Protein AF-A0A096FND3-F1 (afdb_monomer_lite)

pLDDT: mean 73.96, std 12.28, range [39.16, 90.12]

Organism: Comamonas testosteroni (NCBI:txid285)

InterPro domains:
  IPR046554 Domain of unknown function DUF6708 [PF20455] (70-130)

Foldseek 3Di:
DDDCPPFDFPDDDPFKTWTFPDPVPDACPLVVVLVVVLVVLVCVCVVCVVVVVPDDPVCVVVSVVVNVVSVQVSLLSVLCRVCPPHRGIWMQGPVQQKIWGWDWDDDSNDSPDPTDTDIDIDHNVPDDDDDDPPCPPDPPPDD

Secondary structure (DSSP, 8-state):
----GGG--SEE-SSEEEE-------TTHHHHHHHHHHHHHHHHHHHTHHHHTT--HHHHHHHHHHHHHHHHHHHHHHHHHHS----PPEEEETTTTEEEEEEEE--TT-TTS--EEEEEEEEGGG-----------------

Sequence (143 aa):
MLDLGFDAPNHRDNVYLEISRNALAKRGLLMLICVPAFFWLLFVPSLLRDTWKYGEALMFFIGPLCIGAVTWCVASGVRLDVSPPRDEPLRFNRARQRIYAYNFRYRWWNPFERWQVVPVAYDWSQVRAEKYPLMCCAASGGR

Structure (mmCIF, N/CA/C/O backbone):
data_AF-A0A096FND3-F1
#
_entry.id   AF-A0A096FND3-F1
#
loop_
_atom_site.group_PDB
_atom_site.id
_atom_site.type_symbol
_atom_site.label_atom_id
_atom_site.label_alt_id
_atom_site.label_comp_id
_atom_site.label_asym_id
_atom_site.label_entity_id
_atom_site.label_seq_id
_atom_site.pdbx_PDB_ins_code
_atom_site.Cartn_x
_atom_site.Cartn_y
_atom_site.Cartn_z
_atom_site.occupancy
_atom_site.B_iso_or_equiv
_atom_site.auth_seq_id
_atom_site.auth_comp_id
_atom_site.auth_asym_id
_atom_site.auth_atom_id
_atom_site.pdbx_PDB_model_num
ATOM 1 N N . MET A 1 1 ? -37.642 1.071 14.857 1.00 40.16 1 MET A N 1
ATOM 2 C CA . MET A 1 1 ? -36.490 0.254 14.425 1.00 40.16 1 MET A CA 1
ATOM 3 C C . MET A 1 1 ? -35.686 1.152 13.498 1.00 40.16 1 MET A C 1
ATOM 5 O O . MET A 1 1 ? -36.204 1.503 12.453 1.00 40.16 1 MET A O 1
ATOM 9 N N . LEU A 1 2 ? -34.567 1.714 13.965 1.00 46.75 2 LEU A N 1
ATOM 10 C CA . LEU A 1 2 ? -33.793 2.698 13.194 1.00 46.75 2 LEU A CA 1
ATOM 11 C C . LEU A 1 2 ? -32.928 1.949 12.175 1.00 46.75 2 LEU A C 1
ATOM 13 O O . LEU A 1 2 ? -32.114 1.120 12.577 1.00 46.75 2 LEU A O 1
ATOM 17 N N . ASP A 1 3 ? -33.135 2.227 10.889 1.00 46.41 3 ASP A N 1
ATOM 18 C CA . ASP A 1 3 ? -32.331 1.693 9.788 1.00 46.41 3 ASP A CA 1
ATOM 19 C C . ASP A 1 3 ? -30.918 2.292 9.867 1.00 46.41 3 ASP A C 1
ATOM 21 O O . ASP A 1 3 ? -30.705 3.466 9.568 1.00 46.41 3 ASP A O 1
ATOM 25 N N . LEU A 1 4 ? -29.949 1.507 10.348 1.00 57.12 4 LEU A N 1
ATOM 26 C CA . LEU A 1 4 ? -28.565 1.946 10.587 1.00 57.12 4 LEU A CA 1
ATOM 27 C C . LEU A 1 4 ? -27.658 1.865 9.344 1.00 57.12 4 LEU A C 1
ATOM 29 O O . LEU A 1 4 ? -26.452 2.048 9.477 1.00 57.12 4 LEU A O 1
ATOM 33 N N . GLY A 1 5 ? -28.216 1.634 8.148 1.00 64.19 5 GLY A N 1
ATOM 34 C CA . GLY A 1 5 ? -27.527 1.759 6.854 1.00 64.19 5 GLY A CA 1
ATOM 35 C C . GLY A 1 5 ? -26.064 1.277 6.841 1.00 64.19 5 GLY A C 1
ATOM 36 O O . GLY A 1 5 ? -25.765 0.151 7.227 1.00 64.19 5 GLY A O 1
ATOM 37 N N . PHE A 1 6 ? -25.148 2.150 6.404 1.00 53.91 6 PHE A N 1
ATOM 38 C CA . PHE A 1 6 ? -23.700 1.896 6.296 1.00 53.91 6 PHE A CA 1
ATOM 39 C C . PHE A 1 6 ? -22.927 1.903 7.633 1.00 53.91 6 PHE A C 1
ATOM 41 O O . PHE A 1 6 ? -21.761 1.509 7.648 1.00 53.91 6 PHE A O 1
ATOM 48 N N . ASP A 1 7 ? -23.561 2.314 8.735 1.00 60.69 7 ASP A N 1
ATOM 49 C CA . ASP A 1 7 ? -22.961 2.420 10.076 1.00 60.69 7 ASP A CA 1
ATOM 50 C C . ASP A 1 7 ? -23.370 1.254 10.997 1.00 60.69 7 ASP A C 1
ATOM 52 O O . ASP A 1 7 ? -23.137 1.277 12.212 1.00 60.69 7 ASP A O 1
ATOM 56 N N . ALA A 1 8 ? -24.011 0.222 10.441 1.00 67.62 8 ALA A N 1
ATOM 57 C CA . ALA A 1 8 ? -24.399 -0.953 11.199 1.00 67.62 8 ALA A CA 1
ATOM 58 C C . ALA A 1 8 ? -23.148 -1.690 11.732 1.00 67.62 8 ALA A C 1
ATOM 60 O O . ALA A 1 8 ? -22.199 -1.931 10.980 1.00 67.62 8 ALA A O 1
ATOM 61 N N . PRO A 1 9 ? -23.117 -2.065 13.026 1.00 71.94 9 PRO A N 1
ATOM 62 C CA . PRO A 1 9 ? -22.010 -2.832 13.580 1.00 71.94 9 PRO A CA 1
ATOM 63 C C . PRO A 1 9 ? -21.921 -4.191 12.886 1.00 71.94 9 PRO A C 1
ATOM 65 O O . PRO A 1 9 ? -22.933 -4.864 12.696 1.00 71.94 9 PRO A O 1
ATOM 68 N N . ASN A 1 10 ? -20.703 -4.603 12.545 1.00 82.00 10 ASN A N 1
ATOM 69 C CA . ASN A 1 10 ? -20.461 -5.823 11.777 1.00 82.00 10 ASN A CA 1
ATOM 70 C C . ASN A 1 10 ? -20.834 -7.084 12.579 1.00 82.00 10 ASN A C 1
ATOM 72 O O . ASN A 1 10 ? -21.291 -8.080 12.027 1.00 82.00 10 ASN A O 1
ATOM 76 N N . HIS A 1 11 ? -20.665 -7.027 13.903 1.00 83.25 11 HIS A N 1
ATOM 77 C CA . HIS A 1 11 ? -21.061 -8.085 14.824 1.00 83.25 11 HIS A CA 1
ATOM 78 C C . HIS A 1 11 ? -21.483 -7.485 16.172 1.00 83.25 11 HIS A C 1
ATOM 80 O O . HIS A 1 11 ? -20.835 -6.568 16.688 1.00 83.25 11 HIS A O 1
ATOM 86 N N . ARG A 1 12 ? -22.584 -7.977 16.749 1.00 86.31 12 ARG A N 1
ATOM 87 C CA . ARG A 1 12 ? -23.152 -7.466 18.002 1.00 86.31 12 ARG A CA 1
ATOM 88 C C . ARG A 1 12 ? -23.700 -8.607 18.847 1.00 86.31 12 ARG A C 1
ATOM 90 O O . ARG A 1 12 ? -24.823 -9.045 18.628 1.00 86.31 12 ARG A O 1
ATOM 97 N N . ASP A 1 13 ? -22.961 -8.925 19.899 1.00 86.50 13 ASP A N 1
ATOM 98 C CA . ASP A 1 13 ? -23.360 -9.886 20.917 1.00 86.50 13 ASP A CA 1
ATOM 99 C C . ASP A 1 13 ? -23.457 -9.228 22.300 1.00 86.50 13 ASP A C 1
ATOM 101 O O . ASP A 1 13 ? -23.099 -8.063 22.521 1.00 86.50 13 ASP A O 1
ATOM 1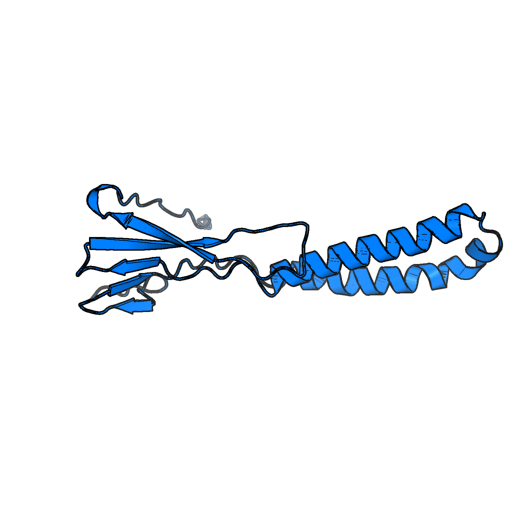05 N N . ASN A 1 14 ? -23.933 -10.004 23.274 1.00 84.75 14 ASN A N 1
ATOM 106 C CA . ASN A 1 14 ? -23.952 -9.597 24.680 1.00 84.75 14 ASN A CA 1
ATOM 107 C C . ASN A 1 14 ? -22.534 -9.478 25.269 1.00 84.75 14 ASN A C 1
ATOM 109 O O . ASN A 1 14 ? -22.331 -8.756 26.244 1.00 84.75 14 ASN A O 1
ATOM 113 N N . VAL A 1 15 ? -21.550 -10.152 24.663 1.00 86.88 15 VAL A N 1
ATOM 114 C CA . VAL A 1 15 ? -20.155 -10.177 25.123 1.00 86.88 15 VAL A CA 1
ATOM 115 C C . VAL A 1 15 ? -19.335 -9.049 24.491 1.00 86.88 15 VAL A C 1
ATOM 117 O O . VAL A 1 15 ? -18.625 -8.327 25.200 1.00 86.88 15 VAL A O 1
ATOM 120 N N . TYR A 1 16 ? -19.434 -8.864 23.172 1.00 86.44 16 TYR A N 1
ATOM 121 C CA . TYR A 1 16 ? -18.656 -7.862 22.447 1.00 86.44 16 TYR A CA 1
ATOM 122 C C . TYR A 1 16 ? -19.418 -7.256 21.263 1.00 86.44 16 TYR A C 1
ATOM 124 O O . TYR A 1 16 ? -20.372 -7.826 20.741 1.00 86.44 16 TYR A O 1
ATOM 132 N N . LEU A 1 17 ? -18.996 -6.056 20.873 1.00 88.25 17 LEU A N 1
ATOM 133 C CA . LEU A 1 17 ? -19.500 -5.305 19.728 1.00 88.25 17 LEU A CA 1
ATOM 134 C C . LEU A 1 17 ? -18.321 -4.975 18.808 1.00 88.25 17 LEU A C 1
ATOM 136 O O . LEU A 1 17 ? -17.310 -4.454 19.281 1.00 88.25 17 LEU A O 1
ATOM 140 N N . GLU A 1 18 ? -18.459 -5.247 17.515 1.00 87.31 18 GLU A N 1
ATOM 141 C CA . GLU A 1 18 ? -17.460 -4.934 16.494 1.00 87.31 18 GLU A CA 1
ATOM 142 C C . GLU A 1 18 ? -17.956 -3.816 15.575 1.00 87.31 18 GLU A C 1
ATOM 144 O O . GLU A 1 18 ? -19.031 -3.914 14.981 1.00 87.31 18 GLU A O 1
ATOM 149 N N . ILE A 1 19 ? -17.157 -2.758 15.436 1.00 81.62 19 ILE A N 1
ATOM 150 C CA . ILE A 1 19 ? -17.434 -1.648 14.518 1.00 81.62 19 ILE A CA 1
ATOM 151 C C . ILE A 1 19 ? -16.348 -1.631 13.443 1.00 81.62 19 ILE A C 1
ATOM 153 O O . ILE A 1 19 ? -15.163 -1.505 13.758 1.00 81.62 19 ILE A O 1
ATOM 157 N N . SER A 1 20 ? -16.740 -1.759 12.174 1.00 72.81 20 SER A N 1
ATOM 158 C CA . SER A 1 20 ? -15.815 -1.654 11.043 1.00 72.81 20 SER A CA 1
ATOM 159 C C . SER A 1 20 ? -15.342 -0.212 10.873 1.00 72.81 20 SER A C 1
ATOM 161 O O . SER A 1 20 ? -16.157 0.705 10.766 1.00 72.81 20 SER A O 1
ATOM 163 N N . ARG A 1 21 ? -14.027 0.003 10.799 1.00 71.44 21 ARG A N 1
ATOM 164 C CA . ARG A 1 21 ? -13.452 1.283 10.374 1.00 71.44 21 ARG A CA 1
ATOM 165 C C . ARG A 1 21 ? -13.461 1.306 8.845 1.00 71.44 21 ARG A C 1
ATOM 167 O O . ARG A 1 21 ? -12.507 0.902 8.207 1.00 71.44 21 ARG A O 1
ATOM 174 N N . ASN A 1 22 ? -14.575 1.687 8.230 1.00 56.44 22 ASN A N 1
ATOM 175 C CA . ASN A 1 22 ? -14.666 1.686 6.769 1.00 56.44 22 ASN A CA 1
ATOM 176 C C . ASN A 1 22 ? -14.003 2.942 6.185 1.00 56.44 22 ASN A C 1
ATOM 178 O O . ASN A 1 22 ? -14.687 3.914 5.870 1.00 56.44 22 ASN A O 1
ATOM 182 N N . ALA A 1 23 ? -12.682 2.927 5.982 1.00 54.16 23 ALA A N 1
ATOM 183 C CA . ALA A 1 23 ? -12.047 3.863 5.059 1.00 54.16 23 ALA A CA 1
ATOM 184 C C . ALA A 1 23 ? -12.241 3.336 3.629 1.00 54.16 23 ALA A C 1
ATOM 186 O O . ALA A 1 23 ? -11.385 2.671 3.041 1.00 54.16 23 ALA A O 1
ATOM 187 N N . LEU A 1 24 ? -13.412 3.606 3.050 1.00 51.62 24 LEU A N 1
ATOM 188 C CA . LEU A 1 24 ? -13.686 3.347 1.637 1.00 51.62 24 LEU A CA 1
ATOM 189 C C . LEU A 1 24 ? -12.934 4.377 0.768 1.00 51.62 24 LEU A C 1
ATOM 191 O O . LEU A 1 24 ? -13.529 5.225 0.110 1.00 51.62 24 LEU A O 1
ATOM 195 N N . ALA A 1 25 ? -11.603 4.355 0.796 1.00 52.12 25 ALA A N 1
ATOM 196 C CA . ALA A 1 25 ? -10.769 5.269 0.028 1.00 52.12 25 ALA A CA 1
ATOM 197 C C . ALA A 1 25 ? -10.394 4.625 -1.318 1.00 52.12 25 ALA A C 1
ATOM 199 O O . ALA A 1 25 ? -9.563 3.725 -1.373 1.00 52.12 25 ALA A O 1
ATOM 200 N N . LYS A 1 26 ? -11.077 5.062 -2.389 1.00 54.22 26 LYS A N 1
ATOM 201 C CA . LYS A 1 26 ? -10.713 4.973 -3.824 1.00 54.22 26 LYS A CA 1
ATOM 202 C C . LYS A 1 26 ? -9.694 3.873 -4.184 1.00 54.22 26 LYS A C 1
ATOM 204 O O . LYS A 1 26 ? -8.528 4.151 -4.444 1.00 54.22 26 LYS A O 1
ATOM 209 N N . ARG A 1 27 ? -10.149 2.620 -4.225 1.00 62.44 27 ARG A N 1
ATOM 210 C CA . ARG A 1 27 ? -9.314 1.461 -4.579 1.00 62.44 27 ARG A CA 1
ATOM 211 C C . ARG A 1 27 ? -9.017 1.424 -6.084 1.00 62.44 27 ARG A C 1
ATOM 213 O O . ARG A 1 27 ? -9.926 1.618 -6.885 1.00 62.44 27 ARG A O 1
ATOM 220 N N . GLY A 1 28 ? -7.768 1.129 -6.455 1.00 65.00 28 GLY A N 1
ATOM 221 C CA . GLY A 1 28 ? -7.359 0.771 -7.823 1.00 65.00 28 GLY A CA 1
ATOM 222 C C . GLY A 1 28 ? -6.959 1.926 -8.747 1.00 65.00 28 GLY A C 1
ATOM 223 O O . GLY A 1 28 ? -6.510 1.672 -9.864 1.00 65.00 28 GLY A O 1
ATOM 224 N N . LEU A 1 29 ? -7.074 3.184 -8.307 1.00 71.19 29 LEU A N 1
ATOM 225 C CA . LEU A 1 29 ? -6.667 4.335 -9.122 1.00 71.19 29 LEU A CA 1
ATOM 226 C C . LEU A 1 29 ? -5.146 4.380 -9.335 1.00 71.19 29 LEU A C 1
ATOM 228 O O . LEU A 1 29 ? -4.693 4.747 -10.417 1.00 71.19 29 LEU A O 1
ATOM 232 N N . LEU A 1 30 ? -4.359 3.980 -8.331 1.00 72.00 30 LEU A N 1
ATOM 233 C CA . LEU A 1 30 ? -2.904 3.950 -8.449 1.00 72.00 30 LEU A CA 1
ATOM 234 C C . LEU A 1 30 ? -2.471 2.808 -9.378 1.00 72.00 30 LEU A C 1
ATOM 236 O O . LEU A 1 30 ? -1.591 3.002 -10.212 1.00 72.00 30 LEU A O 1
ATOM 240 N N . MET A 1 31 ? -3.141 1.650 -9.318 1.00 71.56 31 MET A N 1
ATOM 241 C CA . MET A 1 31 ? -2.887 0.540 -10.250 1.00 71.56 31 MET A CA 1
ATOM 242 C C . MET A 1 31 ? -3.084 0.931 -11.722 1.00 71.56 31 MET A C 1
ATOM 244 O O . MET A 1 31 ? -2.262 0.552 -12.558 1.00 71.56 31 MET A O 1
ATOM 248 N N . LEU A 1 32 ? -4.119 1.720 -12.040 1.00 72.75 32 LEU A N 1
ATOM 249 C CA . LEU A 1 32 ? -4.379 2.196 -13.408 1.00 72.75 32 LEU A CA 1
ATOM 250 C C . LEU A 1 32 ? -3.245 3.063 -13.972 1.00 72.75 32 LEU A C 1
ATOM 252 O O . LEU A 1 32 ? -3.092 3.136 -15.186 1.00 72.75 32 LEU A O 1
ATOM 256 N N . ILE A 1 33 ? -2.448 3.700 -13.113 1.00 75.38 33 ILE A N 1
ATOM 257 C CA . ILE A 1 33 ? -1.340 4.574 -13.515 1.00 75.38 33 ILE A CA 1
ATOM 258 C C . ILE A 1 33 ? -0.012 3.807 -13.482 1.00 75.38 33 ILE A C 1
ATOM 260 O O . ILE A 1 33 ? 0.777 3.880 -14.423 1.00 75.38 33 ILE A O 1
ATOM 264 N N . CYS A 1 34 ? 0.240 3.038 -12.421 1.00 75.50 34 CYS A N 1
ATOM 265 C CA . CYS A 1 34 ? 1.525 2.380 -12.195 1.00 75.50 34 CYS A CA 1
ATOM 266 C C . CYS A 1 34 ? 1.820 1.253 -13.196 1.00 75.50 34 CYS A C 1
ATOM 268 O O . CYS A 1 34 ? 2.965 1.106 -13.622 1.00 75.50 34 CYS A O 1
ATOM 270 N N . VAL A 1 35 ? 0.810 0.474 -13.593 1.00 77.88 35 VAL A N 1
ATOM 271 C CA . VAL A 1 35 ? 0.986 -0.652 -14.525 1.00 77.88 35 VAL A CA 1
ATOM 272 C C . VAL A 1 35 ? 1.377 -0.181 -15.935 1.00 77.88 35 VAL A C 1
ATOM 274 O O . VAL A 1 35 ? 2.420 -0.615 -16.426 1.00 77.88 35 VAL A O 1
ATOM 277 N N . PRO A 1 36 ? 0.637 0.729 -16.601 1.00 80.62 36 PRO A N 1
ATOM 278 C CA . PRO A 1 36 ? 1.046 1.224 -17.915 1.00 80.62 36 PRO A CA 1
ATOM 279 C C . PRO A 1 36 ? 2.350 2.030 -17.866 1.00 80.62 36 PRO A C 1
ATOM 281 O O . PRO A 1 36 ? 3.152 1.924 -18.792 1.00 80.62 36 PRO A O 1
ATOM 284 N N . ALA A 1 37 ? 2.618 2.769 -16.781 1.00 79.88 37 ALA A N 1
ATOM 285 C CA . ALA A 1 37 ? 3.888 3.476 -16.609 1.00 79.88 37 ALA A CA 1
ATOM 286 C C . ALA A 1 37 ? 5.093 2.519 -16.577 1.00 79.88 37 ALA A C 1
ATOM 288 O O . ALA A 1 37 ? 6.128 2.819 -17.170 1.00 79.88 37 ALA A O 1
ATOM 289 N N . PHE A 1 38 ? 4.954 1.348 -15.946 1.00 80.50 38 PHE A N 1
ATOM 290 C CA . PHE A 1 38 ? 5.990 0.314 -15.935 1.00 80.50 38 PHE A CA 1
ATOM 291 C C . PHE A 1 38 ? 6.280 -0.234 -17.340 1.00 80.50 38 PHE A C 1
ATOM 293 O O . PHE A 1 38 ? 7.437 -0.284 -17.758 1.00 80.50 38 PHE A O 1
ATOM 300 N N . PHE A 1 39 ? 5.237 -0.586 -18.099 1.00 82.12 39 PHE A N 1
ATOM 301 C CA . PHE A 1 39 ? 5.398 -1.082 -19.471 1.00 82.12 39 PHE A CA 1
ATOM 302 C C . PHE A 1 39 ? 5.978 -0.025 -20.415 1.00 82.12 39 PHE A C 1
ATOM 304 O O . PHE A 1 39 ? 6.833 -0.347 -21.239 1.00 82.12 39 PHE A O 1
ATOM 311 N N . TRP A 1 40 ? 5.579 1.240 -20.258 1.00 79.75 40 TRP A N 1
ATOM 312 C CA . TRP A 1 40 ? 6.173 2.354 -20.996 1.00 79.75 40 TRP A CA 1
ATOM 313 C C . TRP A 1 40 ? 7.680 2.458 -20.736 1.00 79.75 40 TRP A C 1
ATOM 315 O O . TRP A 1 40 ? 8.466 2.601 -21.669 1.00 79.75 40 TRP A O 1
ATOM 325 N N . LEU A 1 41 ? 8.111 2.294 -19.484 1.00 77.88 41 LEU A N 1
ATOM 326 C CA . LEU A 1 41 ? 9.521 2.398 -19.108 1.00 77.88 41 LEU A CA 1
ATOM 327 C C . LEU A 1 41 ? 10.392 1.248 -19.622 1.00 77.88 41 LEU A C 1
ATOM 329 O O . LEU A 1 41 ? 11.567 1.462 -19.904 1.00 77.88 41 LEU A O 1
ATOM 333 N N . LEU A 1 42 ? 9.826 0.050 -19.788 1.00 79.44 42 LEU A N 1
ATOM 334 C CA . LEU A 1 42 ? 10.504 -1.065 -20.458 1.00 79.44 42 LEU A CA 1
ATOM 335 C C . LEU A 1 42 ? 10.587 -0.865 -21.978 1.00 79.44 42 LEU A C 1
ATOM 337 O O . LEU A 1 42 ? 11.521 -1.345 -22.619 1.00 79.44 42 LEU A O 1
ATOM 341 N N . PHE A 1 43 ? 9.625 -0.144 -22.555 1.00 82.44 43 PHE A N 1
ATOM 342 C CA . PHE A 1 43 ? 9.549 0.112 -23.989 1.00 82.44 43 PHE A CA 1
ATOM 343 C C . PHE A 1 43 ? 10.465 1.261 -24.443 1.00 82.44 43 PHE A C 1
ATOM 345 O O . PHE A 1 43 ? 11.114 1.147 -25.482 1.00 82.44 43 PHE A O 1
ATOM 352 N N . VAL A 1 44 ? 10.591 2.338 -23.660 1.00 81.00 44 VAL A N 1
ATOM 353 C CA . VAL A 1 44 ? 11.395 3.533 -24.001 1.00 81.00 44 VAL A CA 1
ATOM 354 C C . VAL A 1 44 ? 12.856 3.224 -24.391 1.00 81.00 44 VAL A C 1
ATOM 356 O O . VAL A 1 44 ? 13.308 3.749 -25.411 1.00 81.00 44 VAL A O 1
ATOM 359 N N . PRO A 1 45 ? 13.603 2.342 -23.694 1.00 77.31 45 PRO A N 1
ATOM 360 C CA . PRO A 1 45 ? 14.962 1.969 -24.095 1.00 77.31 45 PRO A CA 1
ATOM 361 C C . PRO A 1 45 ? 15.039 1.347 -25.495 1.00 77.31 45 PRO A C 1
ATOM 363 O O . PRO A 1 45 ? 16.039 1.506 -26.191 1.00 77.31 45 PRO A O 1
ATOM 366 N N . SER A 1 46 ? 13.978 0.664 -25.941 1.00 79.19 46 SER A N 1
ATOM 367 C CA . SER A 1 46 ? 13.939 0.058 -27.275 1.00 79.19 46 SER A CA 1
ATOM 368 C C . SER A 1 46 ? 13.835 1.099 -28.395 1.00 79.19 46 SER A C 1
ATOM 370 O O . SER A 1 46 ? 14.411 0.880 -29.460 1.00 79.19 46 SER A O 1
ATOM 372 N N . LEU A 1 47 ? 13.184 2.238 -28.126 1.00 79.56 47 LEU A N 1
ATOM 373 C CA . LEU A 1 47 ? 13.069 3.377 -29.044 1.00 79.56 47 LEU A CA 1
ATOM 374 C C . LEU A 1 47 ? 14.364 4.195 -29.123 1.00 79.56 47 LEU A C 1
ATOM 376 O O . LEU A 1 47 ? 14.678 4.766 -30.160 1.00 79.56 47 LEU A O 1
ATOM 380 N N . LEU A 1 48 ? 15.132 4.234 -28.033 1.00 76.88 48 LEU A N 1
ATOM 381 C CA . LEU A 1 48 ? 16.378 4.998 -27.922 1.00 76.88 48 LEU A CA 1
ATOM 382 C C . LEU A 1 48 ? 17.628 4.160 -28.242 1.00 76.88 48 LEU A C 1
ATOM 384 O O . LEU A 1 48 ? 18.754 4.619 -28.042 1.00 76.88 48 LEU A O 1
ATOM 388 N N . ARG A 1 49 ? 17.448 2.945 -28.774 1.00 75.44 49 ARG A N 1
ATOM 389 C CA . ARG A 1 49 ? 18.515 1.967 -29.036 1.00 75.44 49 ARG A CA 1
ATOM 390 C C . ARG A 1 49 ? 19.690 2.540 -29.829 1.00 75.44 49 ARG A C 1
ATOM 392 O O . ARG A 1 49 ? 20.836 2.232 -29.516 1.00 75.44 49 ARG A O 1
ATOM 399 N N . ASP A 1 50 ? 19.423 3.370 -30.834 1.00 77.50 50 ASP A N 1
ATOM 400 C CA . ASP A 1 50 ? 20.484 3.938 -31.673 1.00 77.50 50 ASP A CA 1
ATOM 401 C C . ASP A 1 50 ? 21.284 5.037 -30.965 1.00 77.50 50 ASP A C 1
ATOM 403 O O . ASP A 1 50 ? 22.474 5.184 -31.225 1.00 77.50 50 ASP A O 1
ATOM 407 N N . THR A 1 51 ? 20.682 5.737 -29.999 1.00 73.56 51 THR A N 1
ATOM 408 C CA . THR A 1 51 ? 21.397 6.711 -29.153 1.00 73.56 51 THR A CA 1
ATOM 409 C C . THR A 1 51 ? 22.307 6.022 -28.136 1.00 73.56 51 THR A C 1
ATOM 411 O O . THR A 1 51 ? 23.391 6.513 -27.837 1.00 73.56 51 THR A O 1
ATOM 414 N N . TRP A 1 52 ? 21.914 4.836 -27.659 1.00 66.56 52 TRP A N 1
ATOM 415 C CA . TRP A 1 52 ? 22.699 4.032 -26.718 1.00 66.56 52 TRP A CA 1
ATOM 416 C C . TRP A 1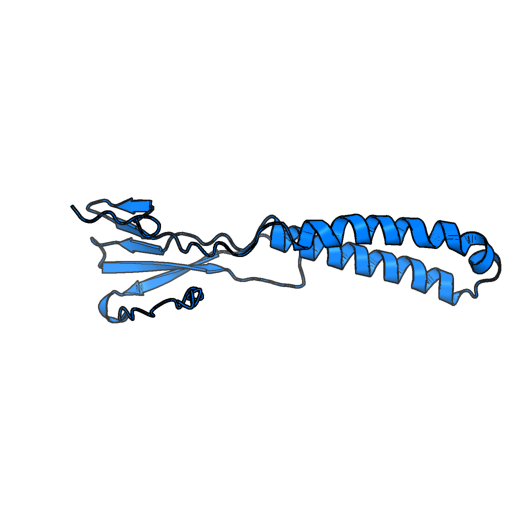 52 ? 23.953 3.411 -27.333 1.00 66.56 52 TRP A C 1
ATOM 418 O O . TRP A 1 52 ? 24.903 3.141 -26.603 1.00 66.56 52 TRP A O 1
ATOM 428 N N . LYS A 1 53 ? 24.001 3.217 -28.658 1.00 71.25 53 LYS A N 1
ATOM 429 C CA . LYS A 1 53 ? 25.198 2.690 -29.342 1.00 71.25 53 LYS A CA 1
ATOM 430 C C . LYS A 1 53 ? 26.434 3.571 -29.143 1.00 71.25 53 LYS A C 1
ATOM 432 O O . LYS A 1 53 ? 27.546 3.060 -29.200 1.00 71.25 53 LYS A O 1
ATOM 437 N N . TYR A 1 54 ? 26.226 4.864 -28.899 1.00 69.88 54 TYR A N 1
ATOM 438 C CA . TYR A 1 54 ? 27.277 5.862 -28.690 1.00 69.88 54 TYR A CA 1
ATOM 439 C C . TYR A 1 54 ? 27.301 6.392 -27.249 1.00 69.88 54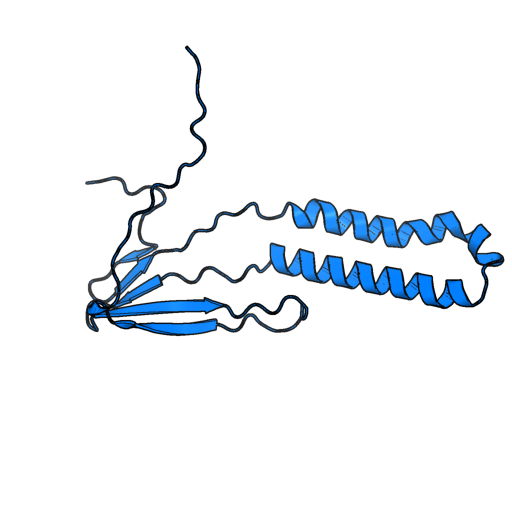 TYR A C 1
ATOM 441 O O . TYR A 1 54 ? 27.928 7.411 -26.976 1.00 69.88 54 TYR A O 1
ATOM 449 N N . GLY A 1 55 ? 26.577 5.739 -26.336 1.00 70.75 55 GLY A N 1
ATOM 450 C CA . GLY A 1 55 ? 26.464 6.175 -24.952 1.00 70.75 55 GLY A CA 1
ATOM 451 C C . GLY A 1 55 ? 27.756 5.951 -24.169 1.00 70.75 55 GLY A C 1
ATOM 452 O O . GLY A 1 55 ? 28.347 4.873 -24.212 1.00 70.75 55 GLY A O 1
ATOM 453 N N . GLU A 1 56 ? 28.156 6.967 -23.408 1.00 73.62 56 GLU A N 1
ATOM 454 C CA . GLU A 1 56 ? 29.256 6.892 -22.444 1.00 73.62 56 GLU A CA 1
ATOM 455 C C . GLU A 1 56 ? 29.010 5.795 -21.393 1.00 73.62 56 GLU A C 1
ATOM 457 O O . GLU A 1 56 ? 27.864 5.486 -21.050 1.00 73.62 56 GLU A O 1
ATOM 462 N N . ALA A 1 57 ? 30.082 5.269 -20.788 1.00 77.44 57 ALA A N 1
ATOM 463 C CA . ALA A 1 57 ? 30.016 4.223 -19.756 1.00 77.44 57 ALA A CA 1
ATOM 464 C C . ALA A 1 57 ? 29.026 4.542 -18.612 1.00 77.44 57 ALA A C 1
ATOM 466 O O . ALA A 1 57 ? 28.393 3.646 -18.060 1.00 77.44 57 ALA A O 1
ATOM 467 N N . LEU A 1 58 ? 28.835 5.825 -18.292 1.00 73.00 58 LEU A N 1
ATOM 468 C CA . LEU A 1 58 ? 27.893 6.309 -17.281 1.00 73.00 58 LEU A CA 1
ATOM 469 C C . LEU A 1 58 ? 26.425 5.937 -17.591 1.00 73.00 58 LEU A C 1
ATOM 471 O O . LEU A 1 58 ? 25.663 5.609 -16.679 1.00 73.00 58 LEU A O 1
ATOM 475 N N . MET A 1 59 ? 26.017 5.946 -18.866 1.00 74.56 59 MET A N 1
ATOM 476 C CA . MET A 1 59 ? 24.639 5.631 -19.272 1.00 74.56 59 MET A CA 1
ATOM 477 C C . MET A 1 59 ? 24.277 4.162 -19.025 1.00 74.56 59 MET A C 1
ATOM 479 O O . MET A 1 59 ? 23.128 3.866 -18.688 1.00 74.56 59 MET A O 1
ATOM 483 N N . PHE A 1 60 ? 25.260 3.258 -19.099 1.00 73.69 60 PHE A N 1
ATOM 484 C CA . PHE A 1 60 ? 25.078 1.838 -18.788 1.00 73.69 60 PHE A CA 1
ATOM 485 C C . PHE A 1 60 ? 24.766 1.584 -17.310 1.00 73.69 60 PHE A C 1
ATOM 487 O O . PHE A 1 60 ? 24.107 0.597 -16.998 1.00 73.69 60 PHE A O 1
ATOM 494 N N . PHE A 1 61 ? 25.186 2.472 -16.404 1.00 79.50 61 PHE A N 1
ATOM 495 C CA . PHE A 1 61 ? 24.864 2.367 -14.978 1.00 79.50 61 PHE A CA 1
ATOM 496 C C . PHE A 1 61 ? 23.558 3.082 -14.624 1.00 79.50 61 PHE A C 1
ATOM 498 O O . PHE A 1 61 ? 22.759 2.566 -13.842 1.00 79.50 61 PHE A O 1
ATOM 505 N N . ILE A 1 62 ? 23.311 4.250 -15.223 1.00 81.38 62 ILE A N 1
ATOM 506 C CA . ILE A 1 62 ? 22.130 5.069 -14.920 1.00 81.38 62 ILE A CA 1
ATOM 507 C C . ILE A 1 62 ? 20.842 4.401 -15.411 1.00 81.38 62 ILE A C 1
ATOM 509 O O . ILE A 1 62 ? 19.863 4.360 -14.669 1.00 81.38 62 ILE A O 1
ATOM 513 N N . GLY A 1 63 ? 20.833 3.842 -16.625 1.00 80.19 63 GLY A N 1
ATOM 514 C CA . GLY A 1 63 ? 19.633 3.233 -17.211 1.00 80.19 63 GLY A CA 1
ATOM 515 C C . GLY A 1 63 ? 19.028 2.128 -16.332 1.00 80.19 63 GLY A C 1
ATOM 516 O O . GLY A 1 63 ? 17.874 2.251 -15.910 1.00 80.19 63 GLY A O 1
ATOM 517 N N . PRO A 1 64 ? 19.793 1.078 -15.986 1.00 81.62 64 PRO A N 1
ATOM 518 C CA . PRO A 1 64 ? 19.329 0.017 -15.096 1.00 81.62 64 PRO A CA 1
ATOM 519 C C . PRO A 1 64 ? 18.939 0.518 -13.703 1.00 81.62 64 PRO A C 1
ATOM 521 O O . PRO A 1 64 ? 17.966 0.026 -13.135 1.00 81.62 64 PRO A O 1
ATOM 524 N N . LEU A 1 65 ? 19.644 1.517 -13.160 1.00 85.00 65 LEU A N 1
ATOM 525 C CA . LEU A 1 65 ? 19.327 2.098 -11.854 1.00 85.00 65 LEU A CA 1
ATOM 526 C C . LEU A 1 65 ? 17.975 2.829 -11.866 1.00 85.00 65 LEU A C 1
ATOM 528 O O . LEU A 1 65 ? 17.170 2.640 -10.953 1.00 85.00 65 LEU A O 1
ATOM 532 N N . CYS A 1 66 ? 17.678 3.592 -12.921 1.00 81.81 66 CYS A N 1
ATOM 533 C CA . CYS A 1 66 ? 16.375 4.228 -13.113 1.00 81.81 66 CYS A CA 1
ATOM 534 C C . CYS A 1 66 ? 15.255 3.192 -13.285 1.00 81.81 66 CYS A C 1
ATOM 536 O O . CYS A 1 66 ? 14.198 3.327 -12.668 1.00 81.81 66 CYS A O 1
ATOM 538 N N . ILE A 1 67 ? 15.489 2.133 -14.067 1.00 81.81 67 ILE A N 1
ATOM 539 C CA . ILE A 1 67 ? 14.521 1.038 -14.240 1.00 81.81 67 ILE A CA 1
ATOM 540 C C . ILE A 1 67 ? 14.260 0.343 -12.899 1.00 81.81 67 ILE A C 1
ATOM 542 O O . ILE A 1 67 ? 13.103 0.134 -12.532 1.00 81.81 67 ILE A O 1
ATOM 546 N N . GLY A 1 68 ? 15.311 0.036 -12.134 1.00 85.69 68 GLY A N 1
ATOM 547 C CA . GLY A 1 68 ? 15.201 -0.567 -10.806 1.00 85.69 68 GLY A CA 1
ATOM 548 C C . GLY A 1 68 ? 14.413 0.310 -9.832 1.00 85.69 68 GLY A C 1
ATOM 549 O O . GLY A 1 68 ? 13.480 -0.172 -9.190 1.00 85.69 68 GLY A O 1
ATOM 550 N N . ALA A 1 69 ? 14.719 1.610 -9.779 1.00 85.25 69 ALA A N 1
ATOM 551 C CA . ALA A 1 69 ? 14.012 2.569 -8.934 1.00 85.25 69 ALA A CA 1
ATOM 552 C C . ALA A 1 69 ? 12.521 2.671 -9.288 1.00 85.25 69 ALA A C 1
ATOM 554 O O . ALA A 1 69 ? 11.674 2.643 -8.396 1.00 85.25 69 ALA A O 1
ATOM 555 N N . VAL A 1 70 ? 12.168 2.730 -10.576 1.00 83.06 70 VAL A N 1
ATOM 556 C CA . VAL A 1 70 ? 10.751 2.804 -10.962 1.00 83.06 70 VAL A CA 1
ATOM 557 C C . VAL A 1 70 ? 10.031 1.482 -10.715 1.00 83.06 70 VAL A C 1
ATOM 559 O O . VAL A 1 70 ? 8.908 1.493 -10.212 1.00 83.06 70 VAL A O 1
ATOM 562 N N . THR A 1 71 ? 10.681 0.347 -10.976 1.00 82.06 71 THR A N 1
ATOM 563 C CA . THR A 1 71 ? 10.139 -0.978 -10.631 1.00 82.06 71 THR A CA 1
ATOM 564 C C . THR A 1 71 ? 9.819 -1.059 -9.137 1.00 82.06 71 THR A C 1
ATOM 566 O O . THR A 1 71 ? 8.744 -1.518 -8.752 1.00 82.06 71 THR A O 1
ATOM 569 N N . TRP A 1 72 ? 10.712 -0.541 -8.290 1.00 83.56 72 TRP A N 1
ATOM 570 C CA . TRP A 1 72 ? 10.513 -0.466 -6.845 1.00 83.56 72 TRP A CA 1
ATOM 571 C C . TRP A 1 72 ? 9.332 0.427 -6.444 1.00 83.56 72 TRP A C 1
ATOM 573 O O . TRP A 1 72 ? 8.508 0.035 -5.610 1.00 83.56 72 TRP A O 1
ATOM 583 N N . CYS A 1 73 ? 9.216 1.611 -7.052 1.00 81.88 73 CYS A N 1
ATOM 584 C CA . CYS A 1 73 ? 8.108 2.536 -6.813 1.00 81.88 73 CYS A CA 1
ATOM 585 C C . CYS A 1 73 ? 6.760 1.928 -7.218 1.00 81.88 73 CYS A C 1
ATOM 587 O O . CYS A 1 73 ? 5.801 2.002 -6.451 1.00 81.88 73 CYS A O 1
ATOM 589 N N . VAL A 1 74 ? 6.695 1.282 -8.386 1.00 82.50 74 VAL A N 1
ATOM 590 C CA . VAL A 1 74 ? 5.491 0.596 -8.876 1.00 82.50 74 VAL A CA 1
ATOM 591 C C . VAL A 1 74 ? 5.109 -0.550 -7.945 1.00 82.50 74 VAL A C 1
ATOM 593 O O . VAL A 1 74 ? 3.958 -0.623 -7.527 1.00 82.50 74 VAL A O 1
ATOM 596 N N . ALA A 1 75 ? 6.058 -1.405 -7.553 1.00 81.62 75 ALA A N 1
ATOM 597 C CA . ALA A 1 75 ? 5.787 -2.511 -6.634 1.00 81.62 75 ALA A CA 1
ATOM 598 C C . ALA A 1 75 ? 5.263 -2.016 -5.274 1.00 81.62 75 ALA A C 1
ATOM 600 O O . ALA A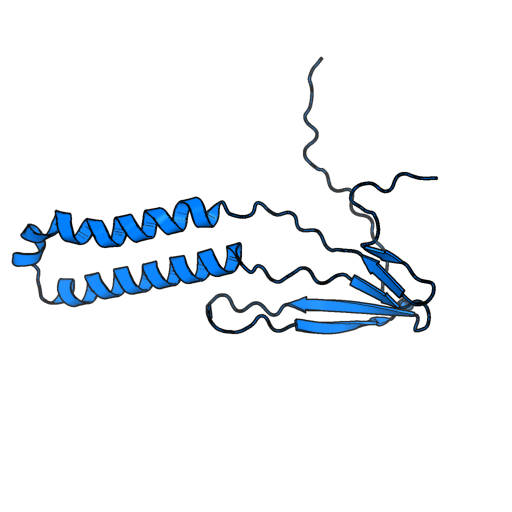 1 75 ? 4.294 -2.559 -4.740 1.00 81.62 75 ALA A O 1
ATOM 601 N N . SER A 1 76 ? 5.858 -0.948 -4.739 1.00 79.94 76 SER A N 1
ATOM 602 C CA . SER A 1 76 ? 5.427 -0.331 -3.480 1.00 79.94 76 SER A CA 1
ATOM 603 C C . SER A 1 76 ? 4.035 0.301 -3.598 1.00 79.94 76 SER A C 1
ATOM 605 O O . SER A 1 76 ? 3.198 0.107 -2.719 1.00 79.94 76 SER A O 1
ATOM 607 N N . GLY A 1 77 ? 3.751 0.998 -4.703 1.00 78.56 77 GLY A N 1
ATOM 608 C CA . GLY A 1 77 ? 2.444 1.599 -4.976 1.00 78.56 77 GLY A CA 1
ATOM 609 C C . GLY A 1 77 ? 1.336 0.560 -5.160 1.00 78.56 77 GLY A C 1
ATOM 610 O O . GLY A 1 77 ? 0.294 0.643 -4.515 1.00 78.56 77 GLY A O 1
ATOM 611 N N . VAL A 1 78 ? 1.587 -0.479 -5.962 1.00 78.62 78 VAL A N 1
ATOM 612 C CA . VAL A 1 78 ? 0.651 -1.601 -6.148 1.00 78.62 78 VAL A CA 1
ATOM 613 C C . VAL A 1 78 ? 0.370 -2.293 -4.816 1.00 78.62 78 VAL A C 1
ATOM 615 O O . VAL A 1 78 ? -0.778 -2.609 -4.518 1.00 78.62 78 VAL A O 1
ATOM 618 N N . ARG A 1 79 ? 1.386 -2.487 -3.969 1.00 77.56 79 ARG A N 1
ATOM 619 C CA . ARG A 1 79 ? 1.196 -3.075 -2.641 1.00 77.56 79 ARG A CA 1
ATOM 620 C C . ARG A 1 79 ? 0.262 -2.248 -1.759 1.00 77.56 79 ARG A C 1
ATOM 622 O O . ARG A 1 79 ? -0.565 -2.835 -1.057 1.00 77.56 79 ARG A O 1
ATOM 629 N N . LEU A 1 80 ? 0.411 -0.926 -1.771 1.00 75.62 80 LEU A N 1
ATOM 630 C CA . LEU A 1 80 ? -0.434 -0.022 -0.988 1.00 75.62 80 LEU A CA 1
ATOM 631 C C . LEU A 1 80 ? -1.892 -0.073 -1.440 1.00 75.62 80 LEU A C 1
ATOM 633 O O . LEU A 1 80 ? -2.785 -0.059 -0.599 1.00 75.62 80 LEU A O 1
ATOM 637 N N . ASP A 1 81 ? -2.116 -0.212 -2.745 1.00 75.12 81 ASP A N 1
ATOM 638 C CA . ASP A 1 81 ? -3.452 -0.335 -3.325 1.00 75.12 81 ASP A CA 1
ATOM 639 C C . ASP A 1 81 ? -4.091 -1.716 -3.083 1.00 75.12 81 ASP A C 1
ATOM 641 O O . ASP A 1 81 ? -5.275 -1.797 -2.755 1.00 75.12 81 ASP A O 1
ATOM 645 N N . VAL A 1 82 ? -3.336 -2.813 -3.255 1.00 72.19 82 VAL A N 1
ATOM 646 C CA . VAL A 1 82 ? -3.843 -4.193 -3.072 1.00 72.19 82 VAL A CA 1
ATOM 647 C C . VAL A 1 82 ? -4.057 -4.509 -1.596 1.00 72.19 82 VAL A C 1
ATOM 649 O O . VAL A 1 82 ? -5.014 -5.182 -1.214 1.00 72.19 82 VAL A O 1
ATOM 652 N N . SER A 1 83 ? -3.122 -4.070 -0.761 1.00 69.69 83 SER A N 1
ATOM 653 C CA . SER A 1 83 ? -3.054 -4.437 0.646 1.00 69.69 83 SER A CA 1
ATOM 654 C C . SER A 1 83 ? -2.848 -3.204 1.516 1.00 69.69 83 SER A C 1
ATOM 656 O O . SER A 1 83 ? -1.838 -3.133 2.213 1.00 69.69 83 SER A O 1
ATOM 658 N N . PRO A 1 84 ? -3.780 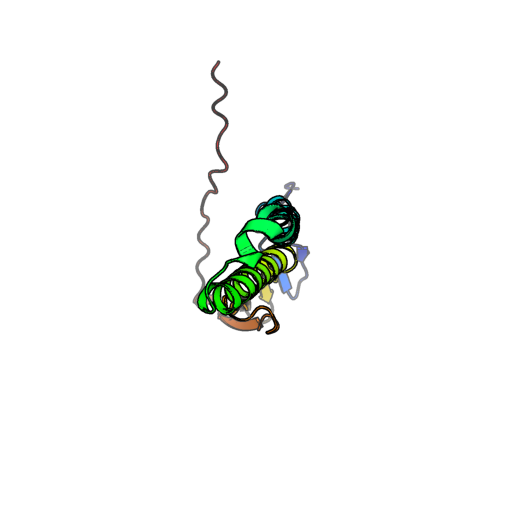-2.235 1.527 1.00 66.12 84 PRO A N 1
ATOM 659 C CA . PRO A 1 84 ? -3.736 -1.212 2.557 1.00 66.12 84 PRO A CA 1
ATOM 660 C C . PRO A 1 84 ? -3.760 -1.897 3.935 1.00 66.12 84 PRO A C 1
ATOM 662 O O . PRO A 1 84 ? -4.271 -3.024 4.044 1.00 66.12 84 PRO A O 1
ATOM 665 N N . PRO A 1 85 ? -3.199 -1.265 4.983 1.00 64.38 85 PRO A N 1
ATOM 666 C CA . PRO A 1 85 ? -3.357 -1.754 6.348 1.00 64.38 85 PRO A CA 1
ATOM 667 C C . PRO A 1 85 ? -4.850 -2.001 6.574 1.00 64.38 85 PRO A C 1
ATOM 669 O O . PRO A 1 85 ? -5.645 -1.068 6.498 1.00 64.38 85 PRO A O 1
ATOM 672 N N . ARG A 1 86 ? -5.245 -3.278 6.691 1.00 59.88 86 ARG A N 1
ATOM 673 C CA . ARG A 1 86 ? -6.659 -3.653 6.771 1.00 59.88 86 ARG A CA 1
ATOM 674 C C . ARG A 1 86 ? -7.223 -2.949 7.979 1.00 59.88 86 ARG A C 1
ATOM 676 O O . ARG A 1 86 ? -6.726 -3.189 9.060 1.00 59.88 86 ARG A O 1
ATOM 683 N N . ASP A 1 87 ? -8.254 -2.144 7.819 1.00 63.72 87 ASP A N 1
ATOM 684 C CA . ASP A 1 87 ? -8.934 -1.555 8.958 1.00 63.72 87 ASP A CA 1
ATOM 685 C C . ASP A 1 87 ? -9.593 -2.662 9.794 1.00 63.72 87 ASP A C 1
ATOM 687 O O . ASP A 1 87 ? -10.729 -3.075 9.551 1.00 63.72 87 ASP A O 1
ATOM 691 N N . GLU A 1 88 ? -8.845 -3.209 10.751 1.00 72.06 88 GLU A N 1
ATOM 692 C CA . GLU A 1 88 ? -9.378 -4.194 11.676 1.00 72.06 88 GLU A CA 1
ATOM 693 C C . GLU A 1 88 ? -10.499 -3.546 12.495 1.00 72.06 88 GLU A C 1
ATOM 695 O O . GLU A 1 88 ? -10.389 -2.382 12.910 1.00 72.06 88 GLU A O 1
ATOM 700 N N . PRO A 1 89 ? -11.608 -4.274 12.703 1.00 78.31 89 PRO A N 1
ATOM 701 C CA . PRO A 1 89 ? -12.750 -3.724 13.401 1.00 78.31 89 PRO A CA 1
ATOM 702 C C . PRO A 1 89 ? -12.358 -3.372 14.834 1.00 78.31 89 PRO A C 1
ATOM 704 O O . PRO A 1 89 ? -11.630 -4.106 15.509 1.00 78.31 89 PRO A O 1
ATOM 707 N N . LEU A 1 90 ? -12.876 -2.249 15.326 1.00 85.00 90 LEU A N 1
ATOM 708 C CA . LEU A 1 90 ? -12.731 -1.909 16.731 1.00 85.00 90 LEU A CA 1
ATOM 709 C C . LEU A 1 90 ? -13.606 -2.856 17.551 1.00 85.00 90 LEU A C 1
ATOM 711 O O . LEU A 1 90 ? -14.812 -2.946 17.305 1.00 85.00 90 LEU A O 1
ATOM 715 N N . ARG A 1 91 ? -13.016 -3.539 18.536 1.00 88.06 91 ARG A N 1
ATOM 716 C CA . ARG A 1 91 ? -13.741 -4.488 19.389 1.00 88.06 91 ARG A CA 1
ATOM 717 C C . ARG A 1 91 ? -14.003 -3.884 20.755 1.00 88.06 91 ARG A C 1
ATOM 719 O O . ARG A 1 91 ? -13.083 -3.675 21.545 1.00 88.06 91 ARG A O 1
ATOM 726 N N . PHE A 1 92 ? -15.270 -3.662 21.061 1.00 87.94 92 PHE A N 1
ATOM 727 C CA . PHE A 1 92 ? -15.724 -3.233 22.375 1.00 87.94 92 PHE A CA 1
ATOM 728 C C . PHE A 1 92 ? -16.142 -4.464 23.172 1.00 87.94 92 PHE A C 1
ATOM 730 O O . PHE A 1 92 ? -17.191 -5.050 22.911 1.00 87.94 92 PHE A O 1
ATOM 737 N N . ASN A 1 93 ? -15.337 -4.864 24.152 1.00 90.00 93 ASN A N 1
ATOM 738 C CA . ASN A 1 93 ? -15.700 -5.939 25.065 1.00 90.00 93 ASN A CA 1
ATOM 739 C C . ASN A 1 93 ? -16.497 -5.354 26.236 1.00 90.00 93 ASN A C 1
ATOM 741 O O . ASN A 1 93 ? -15.959 -4.576 27.027 1.00 90.00 93 ASN A O 1
ATOM 745 N N . ARG A 1 94 ? -17.774 -5.731 26.345 1.00 85.06 94 ARG A N 1
ATOM 746 C CA . ARG A 1 94 ? -18.673 -5.230 27.396 1.00 85.06 94 ARG A CA 1
ATOM 747 C C . ARG A 1 94 ? -18.398 -5.896 28.735 1.00 85.06 94 ARG A C 1
ATOM 749 O O . ARG A 1 94 ? -18.385 -5.214 29.751 1.00 85.06 94 ARG A O 1
ATOM 756 N N . ALA A 1 95 ? -18.122 -7.201 28.725 1.00 86.81 95 ALA A N 1
ATOM 757 C CA . ALA A 1 95 ? -17.857 -7.975 29.937 1.00 86.81 95 ALA A CA 1
ATOM 758 C C . ALA A 1 95 ? -16.592 -7.501 30.668 1.00 86.81 95 ALA A C 1
ATOM 760 O O . ALA A 1 95 ? -16.540 -7.514 31.892 1.00 86.81 95 ALA A O 1
ATOM 761 N N . ARG A 1 96 ? -15.571 -7.071 29.915 1.00 85.94 96 ARG A N 1
ATOM 762 C CA . ARG A 1 96 ? -14.302 -6.573 30.470 1.00 85.94 96 ARG A CA 1
ATOM 763 C C . ARG A 1 96 ? -14.202 -5.050 30.539 1.00 85.94 96 ARG A C 1
ATOM 765 O O . ARG A 1 96 ? -13.194 -4.565 31.032 1.00 85.94 96 ARG A O 1
ATOM 772 N N . GLN A 1 97 ? -15.184 -4.316 30.009 1.00 89.06 97 GLN A N 1
ATOM 773 C CA . GLN A 1 97 ? -15.148 -2.852 29.870 1.00 89.06 97 GLN A CA 1
ATOM 774 C C . GLN A 1 97 ? -13.830 -2.336 29.257 1.00 89.06 97 GLN A C 1
ATOM 776 O O . GLN A 1 97 ? -13.232 -1.361 29.718 1.00 89.06 97 GLN A O 1
ATOM 781 N N . ARG A 1 98 ? -13.380 -3.006 28.185 1.00 90.12 98 ARG A N 1
ATOM 782 C CA . ARG A 1 98 ? -12.172 -2.650 27.422 1.00 90.12 98 ARG A CA 1
ATOM 783 C C . ARG A 1 98 ? -12.463 -2.489 25.941 1.00 90.12 98 ARG A C 1
ATOM 785 O O . ARG A 1 98 ? -13.348 -3.149 25.392 1.00 90.12 98 ARG A O 1
ATOM 792 N N . ILE A 1 99 ? -11.710 -1.607 25.302 1.00 89.44 99 ILE A N 1
ATOM 793 C CA . ILE A 1 99 ? -11.745 -1.360 23.863 1.00 89.44 99 ILE A CA 1
ATOM 794 C C . ILE A 1 99 ? -10.422 -1.833 23.289 1.00 89.44 99 ILE A C 1
ATOM 796 O O . ILE A 1 99 ? -9.362 -1.354 23.686 1.00 89.44 99 ILE A O 1
ATOM 800 N N . TYR A 1 100 ? -10.488 -2.770 22.353 1.00 89.12 100 TYR A N 1
ATOM 801 C CA . TYR A 1 100 ? -9.323 -3.229 21.617 1.00 89.12 100 TYR A CA 1
ATOM 802 C C . TYR A 1 100 ? -9.255 -2.484 20.288 1.00 89.12 100 TYR A C 1
ATOM 804 O O . TYR A 1 100 ? -10.157 -2.590 19.450 1.00 89.12 100 TYR A O 1
ATOM 812 N N . ALA A 1 101 ? -8.184 -1.713 20.128 1.00 86.25 101 ALA A N 1
ATOM 813 C CA . ALA A 1 101 ? -7.816 -1.050 18.893 1.00 86.25 101 ALA A CA 1
ATOM 814 C C . ALA A 1 101 ? -6.594 -1.747 18.300 1.00 86.25 101 ALA A C 1
ATOM 816 O O . ALA A 1 101 ? -5.612 -2.007 18.992 1.00 86.25 101 ALA A O 1
ATOM 817 N N . TYR A 1 102 ? -6.648 -2.030 17.010 1.00 82.44 102 TYR A N 1
ATOM 818 C CA . TYR A 1 102 ? -5.557 -2.661 16.288 1.00 82.44 102 TYR A CA 1
ATOM 819 C C . TYR A 1 102 ? -4.845 -1.585 15.477 1.00 82.44 102 TYR A C 1
ATOM 821 O O . TYR A 1 102 ? -5.386 -1.056 14.507 1.00 82.44 102 TYR A O 1
ATOM 829 N N . ASN A 1 103 ? -3.658 -1.192 15.939 1.00 79.88 103 ASN A N 1
ATOM 830 C CA . ASN A 1 103 ? -2.864 -0.160 15.287 1.00 79.88 103 ASN A CA 1
ATOM 831 C C . ASN A 1 103 ? -1.866 -0.814 14.332 1.00 79.88 103 ASN A C 1
ATOM 833 O O . ASN A 1 103 ? -1.099 -1.699 14.720 1.00 79.88 103 ASN A O 1
ATOM 837 N N . PHE A 1 104 ? -1.847 -0.347 13.088 1.00 74.69 104 PHE A N 1
ATOM 838 C CA . PHE A 1 104 ? -0.932 -0.844 12.067 1.00 74.69 104 PHE A CA 1
ATOM 839 C C . PHE A 1 104 ? 0.368 -0.057 12.098 1.00 74.69 104 PHE A C 1
ATOM 841 O O . PHE A 1 104 ? 0.368 1.171 11.990 1.00 74.69 104 PHE A O 1
ATOM 848 N N . ARG A 1 105 ? 1.497 -0.761 12.204 1.00 75.75 105 ARG A N 1
ATOM 849 C CA . ARG A 1 105 ? 2.811 -0.145 11.995 1.00 75.75 105 ARG A CA 1
ATOM 850 C C . ARG A 1 105 ? 3.185 -0.290 10.527 1.00 75.75 105 ARG A C 1
ATOM 852 O O . ARG A 1 105 ? 3.602 -1.354 10.076 1.00 75.75 105 ARG A O 1
ATOM 859 N N . TYR A 1 106 ? 2.990 0.794 9.784 1.00 72.19 106 TYR A N 1
ATOM 860 C CA . TYR A 1 106 ? 3.339 0.888 8.373 1.00 72.19 106 TYR A CA 1
ATOM 861 C C . TYR A 1 106 ? 4.804 1.300 8.199 1.00 72.19 106 TYR A C 1
ATOM 863 O O . TYR A 1 106 ? 5.247 2.298 8.770 1.00 72.19 106 TYR A O 1
ATOM 871 N N . A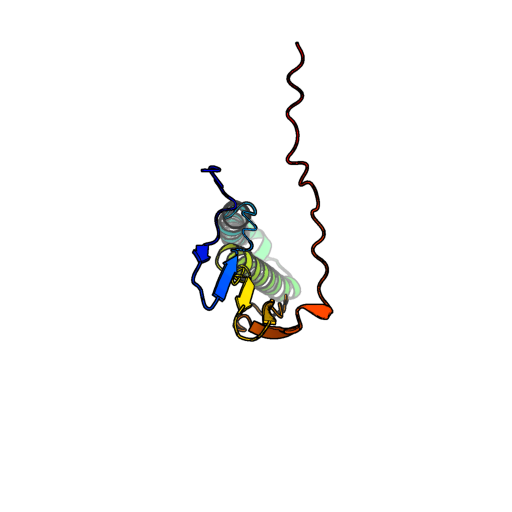RG A 1 107 ? 5.551 0.559 7.374 1.00 75.12 107 ARG A N 1
ATOM 872 C CA . ARG A 1 107 ? 6.908 0.923 6.957 1.00 75.12 107 ARG A CA 1
ATOM 873 C C . ARG A 1 107 ? 6.926 1.157 5.452 1.00 75.12 107 ARG A C 1
ATOM 875 O O . ARG A 1 107 ? 6.869 0.214 4.672 1.00 75.12 107 ARG A O 1
ATOM 882 N N . TRP A 1 108 ? 7.014 2.425 5.059 1.00 69.25 108 TRP A N 1
ATOM 883 C CA . TRP A 1 108 ? 6.831 2.845 3.667 1.00 69.25 108 TRP A CA 1
ATOM 884 C C . TRP A 1 108 ? 7.916 2.389 2.699 1.00 69.25 108 TRP A C 1
ATOM 886 O O . TRP A 1 108 ? 7.667 2.289 1.503 1.00 69.25 108 TRP A O 1
ATOM 896 N N . TRP A 1 109 ? 9.108 2.098 3.210 1.00 73.50 109 TRP A N 1
ATOM 897 C CA . TRP A 1 109 ? 10.238 1.717 2.380 1.00 73.50 109 TRP A CA 1
ATOM 898 C C . TRP A 1 109 ? 10.347 0.210 2.151 1.00 73.50 109 TRP A C 1
ATOM 900 O O . TRP A 1 109 ? 11.082 -0.171 1.255 1.00 73.50 109 TRP A O 1
ATOM 910 N N . ASN A 1 110 ? 9.675 -0.652 2.928 1.00 79.00 110 ASN A N 1
ATOM 911 C CA . ASN A 1 110 ? 9.809 -2.107 2.795 1.00 79.00 110 ASN A CA 1
ATOM 912 C C . ASN A 1 110 ? 8.528 -2.738 2.226 1.00 79.00 110 ASN A C 1
ATOM 914 O O . ASN A 1 110 ? 7.607 -3.047 2.989 1.00 79.00 110 ASN A O 1
ATOM 918 N N . PRO A 1 111 ? 8.454 -2.995 0.911 1.00 68.19 111 PRO A N 1
ATOM 919 C CA . PRO A 1 111 ? 7.299 -3.623 0.283 1.00 68.19 111 PRO A CA 1
ATOM 920 C C . PRO A 1 111 ? 7.195 -5.136 0.559 1.00 68.19 111 PRO A C 1
ATOM 922 O O . PRO A 1 111 ? 6.216 -5.749 0.149 1.00 68.19 111 PRO A O 1
ATOM 925 N N . PHE A 1 112 ? 8.129 -5.759 1.285 1.00 70.62 112 PHE A N 1
ATOM 926 C CA . PHE A 1 112 ? 8.070 -7.200 1.584 1.00 70.62 112 PHE A CA 1
ATOM 927 C C . PHE A 1 112 ? 7.704 -7.527 3.037 1.00 70.62 112 PHE A C 1
ATOM 929 O O . PHE A 1 112 ? 7.300 -8.648 3.343 1.00 70.62 112 PHE A O 1
ATOM 936 N N . GLU A 1 113 ? 7.801 -6.564 3.953 1.00 75.56 113 GLU A N 1
ATOM 937 C CA . GLU A 1 113 ? 7.497 -6.786 5.371 1.00 75.56 113 GLU A CA 1
ATOM 938 C C . GLU A 1 113 ? 5.993 -6.858 5.612 1.00 75.56 113 GLU A C 1
ATOM 940 O O . GLU A 1 113 ? 5.266 -5.937 5.245 1.00 75.56 113 GLU A O 1
ATOM 945 N N . ARG A 1 114 ? 5.504 -7.951 6.211 1.00 71.69 114 ARG A N 1
ATOM 946 C CA . ARG A 1 114 ? 4.080 -8.113 6.549 1.00 71.69 114 ARG A CA 1
ATOM 947 C C . ARG A 1 114 ? 3.629 -6.984 7.479 1.00 71.69 114 ARG A C 1
ATOM 949 O O . ARG A 1 114 ? 4.354 -6.627 8.402 1.00 71.69 114 ARG A O 1
ATOM 956 N N . TRP A 1 115 ? 2.426 -6.457 7.249 1.00 71.00 115 TRP A N 1
ATOM 957 C CA . TRP A 1 115 ? 1.830 -5.438 8.113 1.00 71.00 115 TRP A CA 1
ATOM 958 C C . TRP A 1 115 ? 1.761 -5.956 9.552 1.00 71.00 115 TRP A C 1
ATOM 960 O O . TRP A 1 115 ? 1.048 -6.919 9.829 1.00 71.00 115 TRP A O 1
ATOM 970 N N . GLN A 1 116 ? 2.531 -5.350 10.458 1.00 76.25 116 GLN A N 1
ATOM 971 C CA . GLN A 1 116 ? 2.496 -5.716 11.870 1.00 76.25 116 GLN A CA 1
ATOM 972 C C . GLN A 1 116 ? 1.310 -5.028 12.542 1.00 76.25 116 GLN A C 1
ATOM 974 O O . GLN A 1 116 ? 1.184 -3.799 12.500 1.00 76.25 116 GLN A O 1
ATOM 979 N N . VAL A 1 117 ? 0.463 -5.837 13.174 1.00 78.44 117 VAL A N 1
ATOM 980 C CA . VAL A 1 117 ? -0.683 -5.376 13.954 1.00 78.44 117 VAL A CA 1
ATOM 981 C C . VAL A 1 117 ? -0.285 -5.348 15.417 1.00 78.44 117 VAL A C 1
ATOM 983 O O . VAL A 1 117 ? 0.075 -6.378 15.987 1.00 78.44 117 VAL A O 1
ATOM 986 N N . VAL A 1 118 ? -0.336 -4.168 16.027 1.00 83.38 118 VAL A N 1
ATOM 987 C CA . VAL A 1 118 ? -0.096 -4.008 17.460 1.00 83.38 118 VAL A CA 1
ATOM 988 C C . VAL A 1 118 ? -1.450 -3.825 18.143 1.00 83.38 118 VAL A C 1
ATOM 990 O O . VAL A 1 118 ? -2.075 -2.774 17.967 1.00 83.38 118 VAL A O 1
ATOM 993 N N . PRO A 1 119 ? -1.936 -4.828 18.898 1.00 81.88 119 PRO A N 1
ATOM 994 C CA . PRO A 1 119 ? -3.163 -4.680 19.661 1.00 81.88 119 PRO A CA 1
ATOM 995 C C . PRO A 1 119 ? -2.914 -3.735 20.838 1.00 81.88 119 PRO A C 1
ATOM 997 O O . PRO A 1 119 ? -2.023 -3.959 21.657 1.00 81.88 119 PRO A O 1
ATOM 1000 N N . VAL A 1 120 ? -3.722 -2.686 20.939 1.00 86.88 120 VAL A N 1
ATOM 1001 C CA . VAL A 1 120 ? -3.735 -1.752 22.065 1.00 86.88 120 VAL A CA 1
ATOM 1002 C C . VAL A 1 120 ? -5.082 -1.867 22.761 1.00 86.88 120 VAL A C 1
ATOM 1004 O O . VAL A 1 120 ? -6.134 -1.797 22.125 1.00 86.88 120 VAL A O 1
ATOM 1007 N N . ALA A 1 121 ? -5.052 -2.075 24.074 1.00 89.44 121 ALA A N 1
ATOM 1008 C CA . ALA A 1 121 ? -6.248 -2.124 24.900 1.00 89.44 121 ALA A CA 1
ATOM 1009 C C . ALA A 1 121 ? -6.390 -0.809 25.669 1.00 89.44 121 ALA A C 1
ATOM 1011 O O . ALA A 1 121 ? -5.466 -0.401 26.367 1.00 89.44 121 ALA A O 1
ATOM 1012 N N . TYR A 1 122 ? -7.555 -0.183 25.555 1.00 88.94 122 TYR A N 1
ATOM 1013 C CA . TYR A 1 122 ? -7.937 0.997 26.322 1.00 88.94 122 TYR A CA 1
ATOM 1014 C C . TYR A 1 122 ? -9.053 0.630 27.301 1.00 88.94 122 TYR A C 1
ATOM 1016 O O . TYR A 1 122 ? -9.984 -0.099 26.941 1.00 88.94 122 TYR A O 1
ATOM 1024 N N . ASP A 1 123 ? -8.980 1.134 28.530 1.00 89.94 123 ASP A N 1
ATOM 1025 C CA . ASP A 1 123 ? -10.078 1.012 29.491 1.00 89.94 123 ASP A CA 1
ATOM 1026 C C . ASP A 1 123 ? -11.185 2.022 29.154 1.00 89.94 123 ASP A C 1
ATOM 1028 O O . ASP A 1 123 ? -10.919 3.149 28.730 1.00 89.94 123 ASP A O 1
ATOM 1032 N N . TRP A 1 124 ? -12.448 1.632 29.351 1.00 85.81 124 TRP A N 1
ATOM 1033 C CA . TRP A 1 124 ? -13.603 2.468 28.990 1.00 85.81 124 TRP A CA 1
ATOM 1034 C C . TRP A 1 124 ? -13.626 3.826 29.694 1.00 85.81 124 TRP A C 1
ATOM 1036 O O . TRP A 1 124 ? -14.077 4.805 29.108 1.00 85.81 124 TRP A O 1
ATOM 1046 N N . SER A 1 125 ? -13.122 3.903 30.927 1.00 86.06 125 SER A N 1
ATOM 1047 C CA . SER A 1 125 ? -13.087 5.143 31.714 1.00 86.06 125 SER A CA 1
ATOM 1048 C C . SER A 1 125 ? -12.211 6.233 31.091 1.00 86.06 125 SER A C 1
ATOM 1050 O O . SER A 1 125 ? -12.423 7.412 31.365 1.00 86.06 125 SER A O 1
ATOM 1052 N N . GLN A 1 126 ? -11.243 5.854 30.254 1.00 85.19 126 GLN A N 1
ATOM 1053 C CA . GLN A 1 126 ? -10.308 6.780 29.615 1.00 85.19 126 GLN A CA 1
ATOM 1054 C C . GLN A 1 126 ? -10.773 7.248 28.232 1.00 85.19 126 GLN A C 1
ATOM 1056 O O . GLN A 1 126 ? -10.203 8.190 27.685 1.00 85.19 126 GLN A O 1
ATOM 1061 N N . VAL A 1 127 ? -11.792 6.610 27.647 1.00 80.00 127 VAL A N 1
ATOM 1062 C CA . VAL A 1 127 ? -12.230 6.888 26.276 1.00 80.00 127 VAL A CA 1
ATOM 1063 C C . VAL A 1 127 ? -13.509 7.716 26.296 1.00 80.00 127 VAL A C 1
ATOM 1065 O O . VAL A 1 127 ? -14.554 7.271 26.765 1.00 80.00 127 VAL A O 1
ATOM 1068 N N . ARG A 1 128 ? -13.444 8.926 25.737 1.00 80.00 128 ARG A N 1
ATOM 1069 C CA . ARG A 1 128 ? -14.615 9.773 25.487 1.00 80.00 128 ARG A CA 1
ATOM 1070 C C . ARG A 1 128 ? -15.041 9.625 24.027 1.00 80.00 128 ARG A C 1
ATOM 1072 O O . ARG A 1 128 ? -14.216 9.732 23.126 1.00 80.00 128 ARG A O 1
ATOM 1079 N N . ALA A 1 129 ? -16.328 9.375 23.791 1.00 73.19 129 ALA A N 1
ATOM 1080 C CA . ALA A 1 129 ? -16.876 9.322 22.441 1.00 73.19 129 ALA A CA 1
ATOM 1081 C C . ALA A 1 129 ? -17.126 10.745 21.928 1.00 73.19 129 ALA A C 1
ATOM 1083 O O . ALA A 1 129 ? -18.016 11.440 22.417 1.00 73.19 129 ALA A O 1
ATOM 1084 N N . GLU A 1 130 ? -16.353 11.171 20.937 1.00 77.44 130 GLU A N 1
ATOM 1085 C CA . GLU A 1 130 ? -16.602 12.405 20.197 1.00 77.44 130 GLU A CA 1
ATOM 1086 C C . GLU A 1 130 ? -17.207 12.053 18.838 1.00 77.44 130 GLU A C 1
ATOM 1088 O O . GLU A 1 130 ? -16.657 11.248 18.083 1.00 77.44 130 GLU A O 1
ATOM 1093 N N . LYS A 1 131 ? -18.375 12.627 18.530 1.00 66.94 131 LYS A N 1
ATOM 1094 C CA . LYS A 1 131 ? -19.018 12.468 17.226 1.00 66.94 131 LYS A CA 1
ATOM 1095 C C . LYS A 1 131 ? -18.592 13.628 16.339 1.00 66.94 131 LYS A C 1
ATOM 1097 O O . LYS A 1 131 ? -19.037 14.753 16.543 1.00 66.94 131 LYS A O 1
ATOM 1102 N N . TYR A 1 132 ? -17.773 13.340 15.338 1.00 62.62 132 TYR A N 1
ATOM 1103 C CA . TYR A 1 132 ? -17.439 14.310 14.304 1.00 62.62 132 TYR A CA 1
ATOM 1104 C C . TYR A 1 132 ? -18.455 14.186 13.161 1.00 62.62 132 TYR A C 1
ATOM 1106 O O . TYR A 1 132 ? -18.616 13.089 12.620 1.00 62.62 132 TYR A O 1
ATOM 1114 N N . PRO A 1 133 ? -19.182 15.258 12.792 1.00 59.47 133 PRO A N 1
ATOM 1115 C CA . PRO A 1 133 ? -19.998 15.236 11.589 1.00 59.47 133 PRO A CA 1
ATOM 1116 C C . PRO A 1 133 ? -19.065 15.122 10.382 1.00 59.47 133 PRO A C 1
ATOM 1118 O O . PRO A 1 133 ? -18.284 16.030 10.099 1.00 59.47 133 PRO A O 1
ATOM 1121 N N . LEU A 1 134 ? -19.133 14.000 9.666 1.00 58.66 134 LEU A N 1
ATOM 1122 C CA . LEU A 1 134 ? -18.494 13.895 8.362 1.00 58.66 134 LEU A CA 1
ATOM 1123 C C . LEU A 1 134 ? -19.278 14.795 7.398 1.00 58.66 134 LEU A C 1
ATOM 1125 O O . LEU A 1 134 ? -20.396 14.467 7.004 1.00 58.66 134 LEU A O 1
ATOM 1129 N N . MET A 1 135 ? -18.708 15.937 7.014 1.00 48.69 135 MET A N 1
ATOM 1130 C CA . MET A 1 135 ? -19.191 16.688 5.855 1.00 48.69 135 MET A CA 1
ATOM 1131 C C . MET A 1 135 ? -18.777 15.927 4.594 1.00 48.69 135 MET A C 1
ATOM 1133 O O . MET A 1 135 ? -17.791 16.254 3.941 1.00 48.69 135 MET A O 1
ATOM 1137 N N . CYS A 1 136 ? -19.520 14.876 4.248 1.00 50.66 136 CYS A N 1
ATOM 1138 C CA . CYS A 1 136 ? -19.518 14.398 2.873 1.00 50.66 136 CYS A CA 1
ATOM 1139 C C . CYS A 1 136 ? -20.113 15.524 2.030 1.00 50.66 136 CYS A C 1
ATOM 1141 O O . CYS A 1 136 ? -21.255 15.913 2.265 1.00 50.66 136 CYS A O 1
ATOM 1143 N N . CYS A 1 137 ? -19.301 16.084 1.131 1.00 52.53 137 CYS A N 1
ATOM 1144 C CA . CYS A 1 137 ? -19.606 17.193 0.233 1.00 52.53 137 CYS A CA 1
ATOM 1145 C C . CYS A 1 137 ? -21.105 17.302 -0.081 1.00 52.53 137 CYS A C 1
ATOM 1147 O O . CYS A 1 137 ? -21.638 16.530 -0.878 1.00 52.53 137 CYS A O 1
ATOM 1149 N N . ALA A 1 138 ? -21.781 18.257 0.560 1.00 44.44 138 ALA A N 1
ATOM 1150 C CA . ALA A 1 138 ? -23.138 18.615 0.203 1.00 44.44 138 ALA A CA 1
ATOM 1151 C C . ALA A 1 138 ? -23.094 19.145 -1.232 1.00 44.44 138 ALA A C 1
ATOM 1153 O O . ALA A 1 138 ? -22.563 20.227 -1.484 1.00 44.44 138 ALA A O 1
ATOM 1154 N N . ALA A 1 139 ? -23.614 18.367 -2.181 1.00 46.38 139 ALA A N 1
ATOM 1155 C CA . ALA A 1 139 ? -23.978 18.895 -3.481 1.00 46.38 139 ALA A CA 1
ATOM 1156 C C . ALA A 1 139 ? -24.998 20.012 -3.231 1.00 46.38 139 ALA A C 1
ATOM 1158 O O . ALA A 1 139 ? -26.154 19.750 -2.895 1.00 46.38 139 ALA A O 1
ATOM 1159 N N . SER A 1 140 ? -24.552 21.265 -3.325 1.00 44.03 140 SER A N 1
ATOM 1160 C CA . SER A 1 140 ? -25.440 22.418 -3.359 1.00 44.03 140 SER A CA 1
ATOM 1161 C C . SER A 1 140 ? -26.204 22.369 -4.683 1.00 44.03 140 SER A C 1
ATOM 1163 O O . SER A 1 140 ? -25.769 22.918 -5.694 1.00 44.03 140 SER A O 1
ATOM 1165 N N . GLY A 1 141 ? -27.321 21.647 -4.691 1.00 40.97 141 GLY A N 1
ATOM 1166 C CA . GLY A 1 141 ? -28.336 21.764 -5.727 1.00 40.97 141 GLY A CA 1
ATOM 1167 C C . GLY A 1 141 ? -28.990 23.131 -5.583 1.00 40.97 141 GLY A C 1
ATOM 1168 O O . GLY A 1 141 ? -29.827 23.332 -4.704 1.00 40.97 141 GLY A O 1
ATOM 1169 N N . GLY A 1 142 ? -28.524 24.083 -6.392 1.00 46.34 142 GLY A N 1
ATOM 1170 C CA . GLY A 1 142 ? -29.186 25.363 -6.599 1.00 46.34 142 GLY A CA 1
ATOM 1171 C C . GLY A 1 142 ? -30.573 25.139 -7.199 1.00 46.34 142 GLY A C 1
ATOM 1172 O O . GLY A 1 142 ? -30.756 24.226 -8.003 1.00 46.34 142 GLY A O 1
ATOM 1173 N N . ARG A 1 143 ? -31.521 25.942 -6.716 1.00 39.16 143 ARG A N 1
ATOM 1174 C CA . ARG A 1 143 ? -32.926 25.991 -7.136 1.00 39.16 143 ARG A CA 1
ATOM 1175 C C . ARG A 1 143 ? -33.086 26.318 -8.613 1.00 39.16 143 ARG A C 1
ATOM 1177 O O . ARG A 1 143 ? -32.240 27.085 -9.122 1.00 39.16 143 ARG A O 1
#

Radius of gyration: 24.08 Å; chains: 1; bounding box: 66×36×63 Å